Protein AF-A0A200QC43-F1 (afdb_monomer_lite)

Organism: Macleaya cordata (NCBI:txid56857)

InterPro domains:
  IPR005162 Retrotransposon-derived protein PEG10, N-terminal capsid-like domain [PF03732] (18-72)

Secondary structure (DSSP, 8-state):
-----TTS---GGGHHHHHHHT--THHHHHHHHHHHHS-TTT--HHHHHHHHHHHHS-HHHHHHHHHHHHH--

Sequence (73 aa):
MGIRKKLITIGAAEKHWVATIMLKGEADLWWDNIREIHDVTTMTWVEFEALFFTKYFLETDIEQKSTEFAELV

pLDDT: mean 71.5, std 14.17, range [34.88, 89.56]

Foldseek 3Di:
DDPPDPVPPPPQQCVLVVVLVPDDDPRVVVVVVVVVVDVPVPDHPVNSCVVVCVVPPPPVNVVVVVVVVVVPD

Structure (mmCIF, N/CA/C/O backbone):
data_AF-A0A200QC43-F1
#
_entry.id   AF-A0A200QC43-F1
#
loop_
_atom_site.group_PDB
_atom_site.id
_atom_site.type_symbol
_atom_site.label_atom_id
_atom_site.label_alt_id
_atom_site.label_comp_id
_atom_site.label_asym_id
_atom_site.label_entity_id
_atom_site.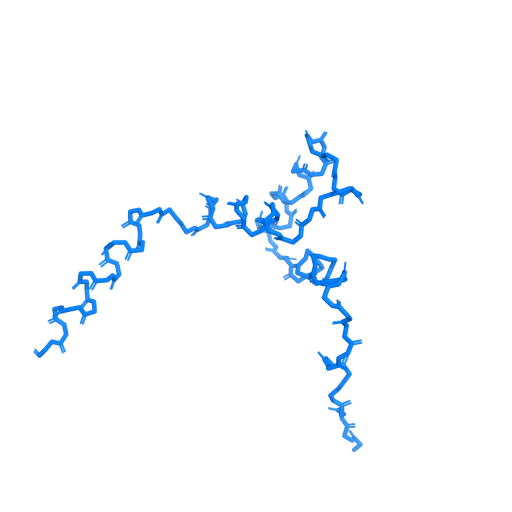label_seq_id
_atom_site.pdbx_PDB_ins_code
_atom_site.Cartn_x
_atom_site.Cartn_y
_atom_site.Cartn_z
_atom_site.occupancy
_atom_site.B_iso_or_equiv
_atom_site.auth_seq_id
_atom_site.auth_comp_id
_atom_site.auth_asym_id
_atom_site.auth_atom_id
_atom_site.pdbx_PDB_model_num
ATOM 1 N N . MET A 1 1 ? -5.161 -33.938 6.410 1.00 34.88 1 MET A N 1
ATOM 2 C CA . MET A 1 1 ? -4.088 -33.566 5.463 1.00 34.88 1 MET A CA 1
ATOM 3 C C . MET A 1 1 ? -3.780 -32.093 5.704 1.00 34.88 1 MET A C 1
ATOM 5 O O . MET A 1 1 ? -4.622 -31.252 5.431 1.00 34.88 1 MET A O 1
ATOM 9 N N . GLY A 1 2 ? -2.690 -31.799 6.415 1.00 41.06 2 GLY A N 1
ATOM 10 C CA . GLY A 1 2 ? -2.437 -30.471 6.979 1.00 41.06 2 GLY A CA 1
ATOM 11 C C . GLY A 1 2 ? -1.940 -29.481 5.933 1.00 41.06 2 GLY A C 1
ATOM 12 O O . GLY A 1 2 ? -0.892 -29.706 5.329 1.00 41.06 2 GLY A O 1
ATOM 13 N N . ILE A 1 3 ? -2.657 -28.370 5.775 1.00 48.00 3 ILE A N 1
ATOM 14 C CA . ILE A 1 3 ? -2.190 -27.181 5.057 1.00 48.00 3 ILE A CA 1
ATOM 15 C C . ILE A 1 3 ? -1.083 -26.554 5.918 1.00 48.00 3 ILE A C 1
ATOM 17 O O . ILE A 1 3 ? -1.297 -25.639 6.709 1.00 48.00 3 ILE A O 1
ATOM 21 N N . ARG A 1 4 ? 0.119 -27.134 5.861 1.00 38.50 4 ARG A N 1
ATOM 22 C CA . ARG A 1 4 ? 1.297 -26.600 6.542 1.00 38.50 4 ARG A CA 1
ATOM 23 C C . ARG A 1 4 ? 1.815 -25.408 5.749 1.00 38.50 4 ARG A C 1
ATOM 25 O O . ARG A 1 4 ? 2.458 -25.580 4.723 1.00 38.50 4 ARG A O 1
ATOM 32 N N . LYS A 1 5 ? 1.546 -24.214 6.283 1.00 44.41 5 LYS A N 1
ATOM 33 C CA . LYS A 1 5 ? 2.506 -23.104 6.415 1.00 44.41 5 LYS A CA 1
ATOM 34 C C . LYS A 1 5 ? 3.388 -22.811 5.188 1.00 44.41 5 LYS A C 1
ATOM 36 O O . LYS A 1 5 ? 4.570 -22.535 5.347 1.00 44.41 5 LYS A O 1
ATOM 41 N N . LYS A 1 6 ? 2.820 -22.762 3.982 1.00 43.31 6 LYS A N 1
ATOM 42 C CA . LYS A 1 6 ? 3.506 -22.182 2.810 1.00 43.31 6 LYS A CA 1
ATOM 43 C C . LYS A 1 6 ? 3.346 -20.653 2.743 1.00 43.31 6 LYS A C 1
ATOM 45 O O . LYS A 1 6 ? 3.344 -20.074 1.670 1.00 43.31 6 LYS A O 1
ATOM 50 N N . LEU A 1 7 ? 3.163 -20.024 3.908 1.00 42.12 7 LEU A N 1
ATOM 51 C CA . LEU A 1 7 ? 3.163 -18.571 4.101 1.00 42.12 7 LEU A CA 1
ATOM 52 C C . LEU A 1 7 ? 4.504 -18.076 4.673 1.00 42.12 7 LEU A C 1
ATOM 54 O O . LEU A 1 7 ? 4.709 -16.883 4.849 1.00 42.12 7 LEU A O 1
ATOM 58 N N . ILE A 1 8 ? 5.409 -19.001 5.004 1.00 47.34 8 ILE A N 1
ATOM 59 C CA . ILE A 1 8 ? 6.731 -18.698 5.541 1.00 47.34 8 ILE A CA 1
ATOM 60 C C . ILE A 1 8 ? 7.711 -18.965 4.405 1.00 47.34 8 ILE A C 1
ATOM 62 O O . ILE A 1 8 ? 7.725 -20.068 3.861 1.00 47.34 8 ILE A O 1
ATOM 66 N N . THR A 1 9 ? 8.540 -17.977 4.082 1.00 45.94 9 THR A N 1
ATOM 67 C CA . THR A 1 9 ? 9.525 -17.952 2.980 1.00 45.94 9 THR A CA 1
ATOM 68 C C . THR A 1 9 ? 9.004 -17.422 1.642 1.00 45.94 9 THR A C 1
ATOM 70 O O . THR A 1 9 ? 9.359 -17.927 0.586 1.00 45.94 9 THR A O 1
ATOM 73 N N . ILE A 1 10 ? 8.202 -16.360 1.676 1.00 51.94 10 ILE A N 1
ATOM 74 C CA . ILE A 1 10 ? 8.219 -15.376 0.588 1.00 51.94 10 ILE A CA 1
ATOM 75 C C . ILE A 1 10 ? 9.269 -14.355 1.023 1.00 51.94 10 ILE A C 1
ATOM 77 O O . ILE A 1 10 ? 9.122 -13.720 2.073 1.00 51.94 10 ILE A O 1
ATOM 81 N N . GLY A 1 11 ? 10.409 -14.329 0.330 1.00 48.59 11 GLY A N 1
ATOM 82 C CA . GLY A 1 11 ? 11.527 -13.450 0.672 1.00 48.59 11 GLY A CA 1
ATOM 83 C C . GLY A 1 11 ? 11.050 -12.002 0.754 1.00 48.59 11 GLY A C 1
ATOM 84 O O . GLY A 1 11 ? 10.083 -11.627 0.097 1.00 48.59 11 GLY A O 1
ATOM 85 N N . ALA A 1 12 ? 11.705 -11.164 1.558 1.00 53.03 12 ALA A N 1
ATOM 86 C CA . ALA A 1 12 ? 11.314 -9.760 1.722 1.00 53.03 12 ALA A CA 1
ATOM 87 C C . ALA A 1 12 ? 11.137 -8.992 0.389 1.00 53.03 12 ALA A C 1
ATOM 89 O O . ALA A 1 12 ? 10.388 -8.022 0.358 1.00 53.03 12 ALA A O 1
ATOM 90 N N . ALA A 1 13 ? 11.753 -9.473 -0.696 1.00 53.56 13 ALA A N 1
ATOM 91 C CA . ALA A 1 13 ? 11.620 -8.964 -2.059 1.00 53.56 13 ALA A CA 1
ATOM 92 C C . ALA A 1 13 ? 10.227 -9.156 -2.706 1.00 53.56 13 ALA A C 1
ATOM 94 O O . ALA A 1 13 ? 9.872 -8.406 -3.605 1.00 53.56 13 ALA A O 1
ATOM 95 N N . GLU A 1 14 ? 9.410 -10.106 -2.246 1.00 61.28 14 GLU A N 1
ATOM 96 C CA . GLU A 1 14 ? 8.131 -10.479 -2.885 1.00 61.28 14 GLU A CA 1
ATOM 97 C C . GLU A 1 14 ? 6.897 -10.102 -2.040 1.00 61.28 14 GLU A C 1
ATOM 99 O O . GLU A 1 14 ? 5.757 -10.389 -2.406 1.00 61.28 14 GLU A O 1
ATOM 104 N N . LYS A 1 15 ? 7.097 -9.433 -0.896 1.00 63.91 15 LYS A N 1
ATOM 105 C CA . LYS A 1 15 ? 6.012 -9.043 0.025 1.00 63.91 15 LYS A CA 1
ATOM 106 C C . LYS A 1 15 ? 4.971 -8.122 -0.624 1.00 63.91 15 LYS A C 1
ATOM 108 O O . LYS A 1 15 ? 3.781 -8.294 -0.372 1.00 63.91 15 LYS A O 1
ATOM 113 N N . HIS A 1 16 ? 5.405 -7.207 -1.495 1.00 63.75 16 HIS A N 1
ATOM 114 C CA . HIS A 1 16 ? 4.514 -6.289 -2.218 1.00 63.75 16 HIS A CA 1
ATOM 115 C C . HIS A 1 16 ? 3.563 -7.044 -3.157 1.00 63.75 16 HIS A C 1
ATOM 117 O O . HIS A 1 16 ? 2.364 -6.774 -3.195 1.00 63.75 16 HIS A O 1
ATOM 123 N N . TRP A 1 17 ? 4.059 -8.073 -3.843 1.00 64.81 17 TRP A N 1
ATOM 124 C CA . TRP A 1 17 ? 3.249 -8.877 -4.753 1.00 64.81 17 TRP A CA 1
ATOM 125 C C . TRP A 1 17 ? 2.164 -9.669 -4.012 1.00 64.81 17 TRP A C 1
ATOM 127 O O . TRP A 1 17 ? 1.018 -9.738 -4.442 1.00 64.81 17 TRP A O 1
ATOM 137 N N . VAL A 1 18 ? 2.483 -10.204 -2.832 1.00 66.00 18 VAL A N 1
ATOM 138 C CA . VAL A 1 18 ? 1.492 -10.913 -2.007 1.00 66.00 18 VAL A CA 1
ATOM 139 C C . VAL A 1 18 ? 0.441 -9.965 -1.447 1.00 66.00 18 VAL A 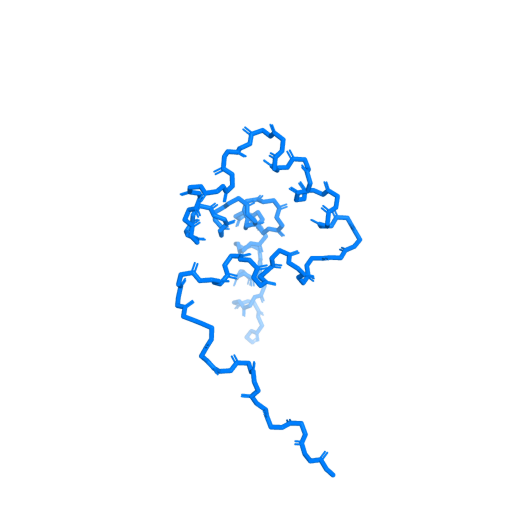C 1
ATOM 141 O O . VAL A 1 18 ? -0.740 -10.306 -1.438 1.00 66.00 18 VAL A O 1
ATOM 144 N N . ALA A 1 19 ? 0.856 -8.791 -0.967 1.00 67.88 19 ALA A N 1
ATOM 145 C CA . ALA A 1 19 ? -0.068 -7.816 -0.400 1.00 67.88 19 ALA A CA 1
ATOM 146 C C . ALA A 1 19 ? -1.097 -7.354 -1.436 1.00 67.88 19 ALA A C 1
ATOM 148 O O . ALA A 1 19 ? -2.280 -7.283 -1.124 1.00 67.88 19 ALA A O 1
ATOM 149 N N . THR A 1 20 ? -0.659 -7.137 -2.676 1.00 66.69 20 THR A N 1
ATOM 150 C CA . THR A 1 20 ? -1.523 -6.687 -3.774 1.00 66.69 20 THR A CA 1
ATOM 151 C C . THR A 1 20 ? -2.513 -7.761 -4.219 1.00 66.69 20 THR A C 1
ATOM 153 O O . THR A 1 20 ? -3.683 -7.456 -4.402 1.00 66.69 20 THR A O 1
ATOM 156 N N . ILE A 1 21 ? -2.110 -9.037 -4.254 1.00 69.81 21 ILE A N 1
ATOM 157 C CA . ILE A 1 21 ? -3.024 -10.173 -4.513 1.00 69.81 21 ILE A CA 1
ATOM 158 C C . ILE A 1 21 ? -4.101 -10.324 -3.427 1.00 69.81 21 ILE A C 1
ATOM 160 O O . ILE A 1 21 ? -5.167 -10.893 -3.668 1.00 69.81 21 ILE A O 1
ATOM 164 N N . MET A 1 22 ? -3.819 -9.870 -2.207 1.00 77.75 22 MET A N 1
ATOM 165 C CA . MET A 1 22 ? -4.752 -9.967 -1.083 1.00 77.75 22 MET A CA 1
ATOM 166 C C . MET A 1 22 ? -5.741 -8.796 -1.020 1.00 77.75 22 MET A C 1
ATOM 168 O O . MET A 1 22 ? -6.690 -8.871 -0.232 1.00 77.75 22 MET A O 1
ATOM 172 N N . LEU A 1 23 ? -5.555 -7.748 -1.831 1.00 78.81 23 LEU A N 1
ATOM 173 C CA . LEU A 1 23 ? -6.508 -6.646 -1.937 1.00 78.81 23 LEU A CA 1
ATOM 174 C C . LEU A 1 23 ? -7.812 -7.150 -2.559 1.00 78.81 23 LEU A C 1
ATOM 176 O O . LEU A 1 23 ? -7.829 -8.016 -3.430 1.00 78.81 23 LEU A O 1
ATOM 180 N N . LYS A 1 24 ? -8.937 -6.659 -2.042 1.00 77.25 24 LYS A N 1
ATOM 181 C CA . LYS A 1 24 ? -10.275 -7.068 -2.476 1.00 77.25 24 LYS A CA 1
ATOM 182 C C . LYS A 1 24 ? -11.203 -5.868 -2.503 1.00 77.25 24 LYS A C 1
ATOM 184 O O . LYS A 1 24 ? -11.066 -4.952 -1.692 1.00 77.25 24 LYS A O 1
ATOM 189 N N . GLY A 1 25 ? -12.196 -5.919 -3.388 1.00 83.69 25 GLY A N 1
ATOM 190 C CA . GLY A 1 25 ? -13.223 -4.884 -3.486 1.00 83.69 25 GLY A CA 1
ATOM 191 C C . GLY A 1 25 ? -12.624 -3.536 -3.883 1.00 83.69 25 GLY A C 1
ATOM 192 O O . GLY A 1 25 ? -11.884 -3.452 -4.857 1.00 83.69 25 GLY A O 1
ATOM 193 N N . GLU A 1 26 ? -12.924 -2.485 -3.119 1.00 82.38 26 GLU A N 1
ATOM 194 C CA . GLU A 1 26 ? -12.436 -1.124 -3.390 1.00 82.38 26 GLU A CA 1
ATOM 195 C C . GLU A 1 26 ? -10.902 -1.031 -3.400 1.00 82.38 26 GLU A C 1
ATOM 197 O O . GLU A 1 26 ? -10.338 -0.261 -4.175 1.00 82.38 26 GLU A O 1
ATOM 202 N N . ALA A 1 27 ? -10.218 -1.842 -2.588 1.00 79.12 27 ALA A N 1
ATOM 203 C CA . ALA A 1 27 ? -8.761 -1.815 -2.514 1.00 79.12 27 ALA A CA 1
ATOM 204 C C . ALA A 1 27 ? -8.067 -2.410 -3.742 1.00 79.12 27 ALA A C 1
ATOM 206 O O . ALA A 1 27 ? -6.969 -1.983 -4.084 1.00 79.12 27 ALA A O 1
ATOM 207 N N . ASP A 1 28 ? -8.721 -3.345 -4.428 1.00 81.44 28 ASP A N 1
ATOM 208 C CA . ASP A 1 28 ? -8.224 -3.910 -5.686 1.00 81.44 28 ASP A CA 1
ATOM 209 C C . ASP A 1 28 ? -8.319 -2.866 -6.814 1.00 81.44 28 ASP A C 1
ATOM 211 O O . ASP A 1 28 ? -7.336 -2.564 -7.486 1.00 81.44 28 ASP A O 1
ATOM 215 N N . LEU A 1 29 ? -9.469 -2.184 -6.912 1.00 84.06 29 LEU A N 1
ATOM 216 C CA . LEU A 1 29 ? -9.682 -1.086 -7.866 1.00 84.06 29 LEU A CA 1
ATOM 217 C C . LEU A 1 29 ? -8.731 0.095 -7.628 1.00 84.06 29 LEU A C 1
ATOM 219 O O . LEU A 1 29 ? -8.224 0.696 -8.573 1.00 84.06 29 LEU A O 1
ATOM 223 N N . TRP A 1 30 ? -8.484 0.449 -6.364 1.00 89.56 30 TRP A N 1
ATOM 224 C CA . TRP A 1 30 ? -7.492 1.466 -6.022 1.00 89.56 30 TRP A CA 1
ATOM 225 C C . TRP A 1 30 ? -6.091 1.056 -6.481 1.00 89.56 30 TRP A C 1
ATOM 227 O O . TRP A 1 30 ? -5.377 1.877 -7.057 1.00 89.56 30 TRP A O 1
ATOM 237 N N . TRP A 1 31 ? -5.707 -0.202 -6.263 1.00 86.56 31 TRP A N 1
ATOM 238 C CA . TRP A 1 31 ? -4.391 -0.688 -6.650 1.00 86.56 31 TRP A CA 1
ATOM 239 C C . TRP A 1 31 ? -4.193 -0.726 -8.168 1.00 86.56 31 TRP A C 1
ATOM 241 O O . TRP A 1 31 ? -3.123 -0.355 -8.649 1.00 86.56 31 TRP A O 1
ATOM 251 N N . ASP A 1 32 ? -5.225 -1.079 -8.934 1.00 85.56 32 ASP A N 1
ATOM 252 C CA . ASP A 1 32 ? -5.182 -0.989 -10.396 1.00 85.56 32 ASP A CA 1
ATOM 253 C C . ASP A 1 32 ? -4.944 0.446 -10.880 1.00 85.56 32 ASP A C 1
ATOM 255 O O . AS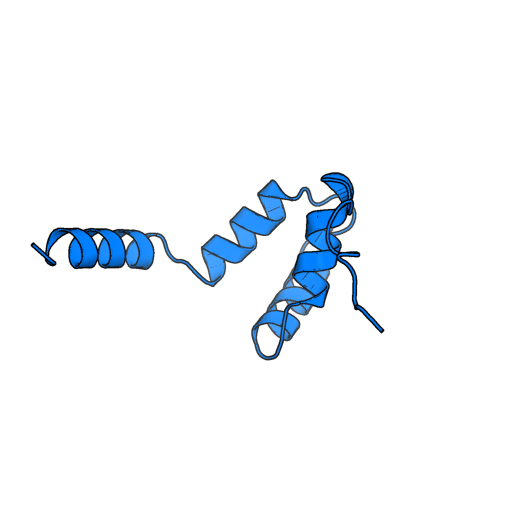P A 1 32 ? -4.093 0.659 -11.742 1.00 85.56 32 ASP A O 1
ATOM 259 N N . ASN A 1 33 ? -5.573 1.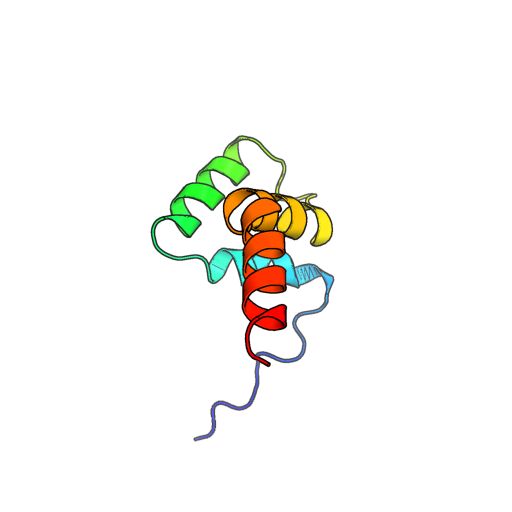445 -10.253 1.00 85.56 33 ASN A N 1
ATOM 260 C CA . ASN A 1 33 ? -5.287 2.848 -10.566 1.00 85.56 33 ASN A CA 1
ATOM 261 C C . ASN A 1 33 ? -3.832 3.220 -10.236 1.00 85.56 33 ASN A C 1
ATOM 263 O O . ASN A 1 33 ? -3.173 3.877 -11.036 1.00 85.56 33 ASN A O 1
ATOM 267 N N . ILE A 1 34 ? -3.301 2.778 -9.088 1.00 85.81 34 ILE A N 1
ATOM 268 C CA . ILE A 1 34 ? -1.899 3.021 -8.697 1.00 85.81 34 ILE A CA 1
ATOM 269 C C . ILE A 1 34 ? -0.929 2.432 -9.724 1.00 85.81 34 ILE A C 1
ATOM 271 O O . ILE A 1 34 ? 0.066 3.073 -10.057 1.00 85.81 34 ILE A O 1
ATOM 275 N N . ARG A 1 35 ? -1.234 1.254 -10.276 1.00 84.06 35 ARG A N 1
ATOM 276 C CA . ARG A 1 35 ? -0.426 0.614 -11.323 1.00 84.06 35 ARG A CA 1
ATOM 277 C C . ARG A 1 35 ? -0.394 1.387 -12.642 1.00 84.06 35 ARG A C 1
ATOM 279 O O . ARG A 1 35 ? 0.543 1.194 -13.410 1.00 84.06 35 ARG A O 1
ATOM 286 N N . GLU A 1 36 ? -1.396 2.216 -12.925 1.00 84.94 36 GLU A N 1
ATOM 287 C CA . GLU A 1 36 ? -1.417 3.057 -14.128 1.00 84.94 36 GLU A CA 1
ATOM 288 C C . GLU A 1 36 ? -0.565 4.321 -13.970 1.00 84.94 36 GLU A C 1
ATOM 290 O O . GLU A 1 36 ? 0.013 4.801 -14.946 1.00 84.94 36 GLU A O 1
ATOM 295 N N . ILE A 1 37 ? -0.469 4.857 -12.749 1.00 86.12 37 ILE A N 1
ATOM 296 C CA . ILE A 1 37 ? 0.232 6.120 -12.472 1.00 86.12 37 ILE A CA 1
ATOM 297 C C . ILE A 1 37 ? 1.642 5.945 -11.890 1.00 86.12 37 ILE A C 1
ATOM 299 O O . ILE A 1 37 ? 2.437 6.884 -11.942 1.00 86.12 37 ILE A O 1
ATOM 303 N N . HIS A 1 38 ? 1.975 4.766 -11.358 1.00 82.19 38 HIS A N 1
ATOM 304 C CA . HIS A 1 38 ? 3.277 4.461 -10.765 1.00 82.19 38 HIS A CA 1
ATOM 305 C C . HIS A 1 38 ? 3.939 3.250 -11.425 1.00 82.19 38 HIS A C 1
ATOM 307 O O . HIS A 1 38 ? 3.283 2.271 -11.778 1.00 82.19 38 HIS A O 1
ATOM 313 N N . ASP A 1 39 ? 5.272 3.277 -11.514 1.00 81.88 39 ASP A N 1
ATOM 314 C CA . ASP A 1 39 ? 6.044 2.098 -11.903 1.00 81.88 39 ASP A CA 1
ATOM 315 C C . ASP A 1 39 ? 6.113 1.094 -10.743 1.00 81.88 39 ASP A C 1
ATOM 317 O O . ASP A 1 39 ? 7.024 1.099 -9.915 1.00 81.88 39 ASP A O 1
ATOM 321 N N . VAL A 1 40 ? 5.123 0.206 -10.688 1.00 79.31 40 VAL A N 1
ATOM 322 C CA . VAL A 1 40 ? 5.040 -0.852 -9.672 1.00 79.31 40 VAL A CA 1
ATOM 323 C C . VAL A 1 40 ? 6.109 -1.935 -9.827 1.00 79.31 40 VAL A C 1
ATOM 325 O O . VAL A 1 40 ? 6.291 -2.728 -8.909 1.00 79.31 40 VAL A O 1
ATOM 328 N N . THR A 1 41 ? 6.815 -1.998 -10.963 1.00 78.19 41 THR A N 1
ATOM 329 C CA . THR A 1 41 ? 7.850 -3.020 -11.195 1.00 78.19 41 THR A CA 1
ATOM 330 C C . THR A 1 41 ? 9.155 -2.702 -10.476 1.00 78.19 41 THR A C 1
ATOM 332 O O . THR A 1 41 ? 9.902 -3.614 -10.122 1.00 78.19 41 THR A O 1
ATOM 335 N N . THR A 1 42 ? 9.408 -1.417 -10.226 1.00 80.00 42 THR A N 1
ATOM 336 C CA . THR A 1 42 ? 10.566 -0.923 -9.472 1.00 80.00 42 THR A CA 1
ATOM 337 C C . THR A 1 42 ? 10.205 -0.486 -8.052 1.00 80.00 42 THR A C 1
ATOM 339 O O . THR A 1 42 ? 11.103 -0.243 -7.245 1.00 80.00 42 THR A O 1
ATOM 342 N N . MET A 1 43 ? 8.908 -0.447 -7.726 1.00 82.38 43 MET A N 1
ATOM 343 C CA . MET A 1 43 ? 8.393 -0.032 -6.425 1.00 82.38 43 MET A CA 1
ATOM 344 C C . MET A 1 43 ? 8.878 -0.942 -5.292 1.00 82.38 43 MET A C 1
ATOM 346 O O . MET A 1 43 ? 8.694 -2.162 -5.286 1.00 82.38 43 MET A O 1
ATOM 350 N N . THR A 1 44 ? 9.468 -0.318 -4.281 1.00 84.00 44 THR A N 1
ATOM 351 C CA . THR A 1 44 ? 9.893 -0.976 -3.051 1.00 84.00 44 THR A CA 1
ATOM 352 C C . THR A 1 44 ? 8.713 -1.212 -2.105 1.00 84.00 44 THR A C 1
ATOM 354 O O . THR A 1 44 ? 7.682 -0.543 -2.157 1.00 84.00 44 THR A O 1
ATOM 357 N N . TRP A 1 45 ? 8.875 -2.152 -1.169 1.00 77.88 45 TRP A N 1
ATOM 358 C CA . TRP A 1 45 ? 7.867 -2.417 -0.135 1.00 77.88 45 TRP A CA 1
ATOM 359 C C . TRP A 1 45 ? 7.528 -1.175 0.707 1.00 77.88 45 TRP A C 1
ATOM 361 O O . TRP A 1 45 ? 6.370 -0.973 1.050 1.00 77.88 45 TRP A O 1
ATOM 371 N N . VAL A 1 46 ? 8.519 -0.324 0.990 1.00 82.06 46 VAL A N 1
ATOM 372 C CA . VAL A 1 46 ? 8.334 0.904 1.781 1.00 82.06 46 VAL A CA 1
ATOM 373 C C . VAL A 1 46 ? 7.462 1.916 1.035 1.00 82.06 46 VAL A C 1
ATOM 375 O O . VAL A 1 46 ? 6.607 2.555 1.641 1.00 82.06 46 VAL A O 1
ATOM 378 N N . GLU A 1 47 ? 7.637 2.038 -0.281 1.00 82.81 47 GLU A N 1
ATOM 379 C CA . GLU A 1 47 ? 6.807 2.915 -1.116 1.00 82.81 47 GLU A CA 1
ATOM 380 C C . GLU A 1 47 ? 5.369 2.398 -1.215 1.00 82.81 47 GLU A C 1
ATOM 382 O O . GLU A 1 47 ? 4.426 3.181 -1.098 1.00 82.81 47 GLU A O 1
ATOM 387 N N . PHE A 1 48 ? 5.193 1.078 -1.349 1.00 83.81 48 PHE A N 1
ATOM 388 C CA . PHE A 1 48 ? 3.872 0.453 -1.282 1.00 83.81 48 PHE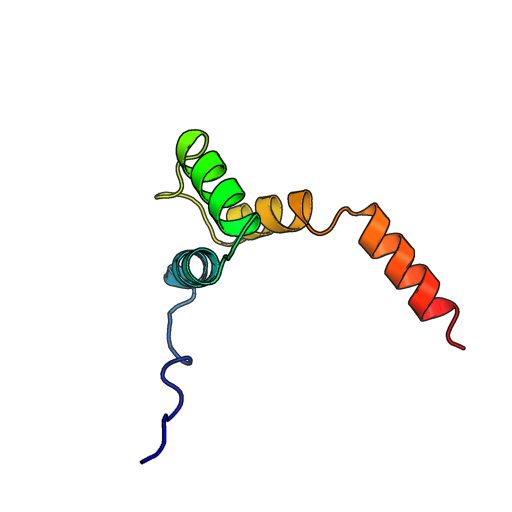 A CA 1
ATOM 389 C C . PHE A 1 48 ? 3.178 0.734 0.058 1.00 83.81 48 PHE A C 1
ATOM 391 O O . PHE A 1 48 ? 2.032 1.180 0.069 1.00 83.81 48 PHE A O 1
ATOM 398 N N . GLU A 1 49 ? 3.865 0.502 1.183 1.00 83.56 49 GLU A N 1
ATOM 399 C CA . GLU A 1 49 ? 3.322 0.764 2.521 1.00 83.56 49 GLU A CA 1
ATOM 400 C C . GLU A 1 49 ? 2.945 2.235 2.690 1.00 83.56 49 GLU A C 1
ATOM 402 O O . GLU A 1 49 ? 1.851 2.526 3.165 1.00 83.56 49 GLU A O 1
ATOM 407 N N . ALA A 1 50 ? 3.796 3.164 2.248 1.00 85.12 50 ALA A N 1
ATOM 408 C CA . ALA A 1 50 ? 3.503 4.591 2.324 1.00 85.12 50 ALA A CA 1
ATOM 409 C C . ALA A 1 50 ? 2.220 4.952 1.558 1.00 85.12 50 ALA A C 1
ATOM 411 O O . ALA A 1 50 ? 1.353 5.633 2.108 1.00 85.12 50 ALA A O 1
ATOM 412 N N . LEU A 1 51 ? 2.054 4.462 0.324 1.00 86.62 51 LEU A N 1
ATOM 413 C CA . LEU A 1 51 ? 0.846 4.693 -0.478 1.00 86.62 51 LEU A CA 1
ATOM 414 C C . LEU A 1 51 ? -0.396 4.060 0.160 1.00 86.62 51 LEU A C 1
ATOM 416 O O . LEU A 1 51 ? -1.450 4.695 0.238 1.00 86.62 51 LEU A O 1
ATOM 420 N N . PHE A 1 52 ? -0.269 2.821 0.633 1.00 84.50 52 PHE A N 1
ATOM 421 C CA . PHE A 1 52 ? -1.364 2.079 1.246 1.00 84.50 52 PHE A CA 1
ATOM 422 C C . PHE A 1 52 ? -1.835 2.734 2.547 1.00 84.50 52 PHE A C 1
ATOM 424 O O . PHE A 1 52 ? -3.028 2.995 2.714 1.00 84.50 52 PHE A O 1
ATOM 431 N N . PHE A 1 53 ? -0.910 3.057 3.452 1.00 82.75 53 PHE A N 1
ATOM 432 C CA . PHE A 1 53 ? -1.243 3.713 4.712 1.00 82.75 53 PHE A CA 1
ATOM 433 C C . PHE A 1 53 ? -1.756 5.131 4.486 1.00 82.75 53 PHE A C 1
ATOM 435 O O . PHE A 1 53 ? -2.771 5.480 5.065 1.00 82.75 53 PHE A O 1
ATOM 442 N N . THR A 1 54 ? -1.190 5.903 3.555 1.00 84.38 54 THR A N 1
ATOM 443 C CA . THR A 1 54 ? -1.741 7.233 3.225 1.00 84.38 54 THR A CA 1
ATOM 444 C C . THR A 1 54 ? -3.200 7.156 2.764 1.00 84.38 54 THR A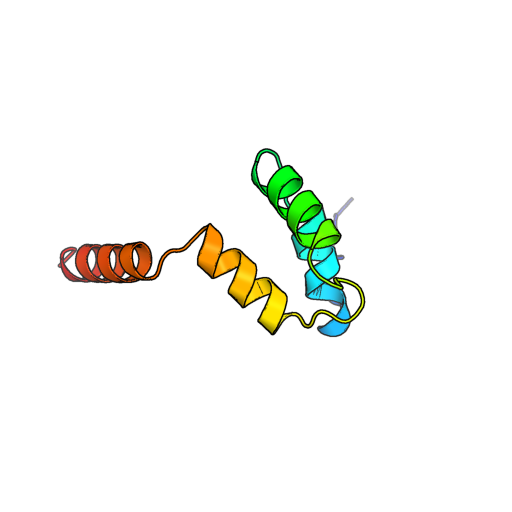 C 1
ATOM 446 O O . THR A 1 54 ? -3.993 8.045 3.064 1.00 84.38 54 THR A O 1
ATOM 449 N N . LYS A 1 55 ? -3.583 6.101 2.032 1.00 84.25 55 LYS A N 1
ATOM 450 C CA . LYS A 1 55 ? -4.952 5.944 1.525 1.00 84.25 55 LYS A CA 1
ATOM 451 C C . LYS A 1 55 ? -5.942 5.435 2.579 1.00 84.25 55 LYS A C 1
ATOM 453 O O . LYS A 1 55 ? -7.088 5.882 2.572 1.00 84.25 55 LYS A O 1
ATOM 458 N N . TYR A 1 56 ? -5.535 4.484 3.419 1.00 80.50 56 TYR A N 1
ATOM 459 C CA . TYR A 1 56 ? -6.444 3.750 4.315 1.00 80.50 56 TYR A CA 1
ATOM 460 C C . TYR A 1 56 ? -6.283 4.075 5.800 1.00 80.50 56 TYR A C 1
ATOM 462 O O . TYR A 1 56 ? -7.164 3.749 6.588 1.00 80.50 56 TYR A O 1
ATOM 470 N N . PHE A 1 57 ? -5.167 4.685 6.178 1.00 73.56 57 PHE A N 1
ATOM 471 C CA . PHE A 1 57 ? -4.799 5.005 7.551 1.00 73.56 57 PHE A CA 1
ATOM 472 C C . PHE A 1 57 ? -4.267 6.431 7.586 1.00 73.56 57 PHE A C 1
ATOM 474 O O . PHE A 1 57 ? -3.061 6.669 7.674 1.00 73.56 57 PHE A O 1
ATOM 481 N N . LEU A 1 58 ? -5.188 7.387 7.479 1.00 74.94 58 LEU A N 1
ATOM 482 C CA . LEU A 1 58 ? -4.832 8.791 7.603 1.00 74.94 58 LEU A CA 1
ATOM 483 C C . LEU A 1 58 ? -4.195 9.018 8.977 1.00 74.94 58 LEU A C 1
ATOM 485 O O . LEU A 1 58 ? -4.609 8.428 9.975 1.00 74.94 58 LEU A O 1
ATOM 489 N N . GLU A 1 59 ? -3.187 9.885 9.036 1.00 66.06 59 GLU A N 1
ATOM 490 C CA . GLU A 1 59 ? -2.462 10.204 10.274 1.00 66.06 59 GLU A CA 1
ATOM 491 C C . GLU A 1 59 ? -3.420 10.646 11.398 1.00 66.06 59 GLU A C 1
ATOM 493 O O . GLU A 1 59 ? -3.252 10.271 12.557 1.00 66.06 59 GLU A O 1
ATOM 498 N N . THR A 1 60 ? -4.521 11.304 11.024 1.00 65.00 60 THR A N 1
ATOM 499 C CA . THR A 1 60 ? -5.625 11.684 11.914 1.00 65.00 60 THR A CA 1
ATOM 500 C C . THR A 1 60 ? -6.331 10.495 12.566 1.00 65.00 60 THR A C 1
ATOM 502 O O . THR A 1 60 ? -6.722 10.580 13.727 1.00 65.00 60 THR A O 1
ATOM 505 N N . ASP A 1 61 ? -6.487 9.378 11.854 1.00 65.88 61 ASP A N 1
ATOM 506 C CA . ASP A 1 61 ? -7.139 8.176 12.384 1.00 65.88 61 ASP A CA 1
ATOM 507 C C . ASP A 1 61 ? -6.217 7.455 13.374 1.00 65.88 61 ASP A C 1
ATOM 509 O O . ASP A 1 61 ? -6.676 6.878 14.360 1.00 65.88 61 ASP A O 1
ATOM 513 N N . ILE A 1 62 ? -4.903 7.520 13.141 1.00 68.81 62 ILE A N 1
ATOM 514 C CA . ILE A 1 62 ? -3.882 6.967 14.039 1.00 68.81 62 ILE A CA 1
ATOM 515 C C . ILE A 1 62 ? -3.824 7.776 15.339 1.00 68.81 62 ILE A C 1
ATOM 517 O O . ILE A 1 62 ? -3.802 7.189 16.426 1.00 68.81 62 ILE A O 1
ATOM 521 N N . GLU A 1 63 ? -3.840 9.107 15.246 1.00 69.19 63 GLU A N 1
ATOM 522 C CA . GLU A 1 63 ? -3.921 9.990 16.413 1.00 69.19 63 GLU A CA 1
ATOM 523 C C . GLU A 1 63 ? -5.216 9.757 17.190 1.00 69.19 63 GLU A C 1
ATOM 525 O O . GLU A 1 63 ? -5.171 9.523 18.397 1.00 69.19 63 GLU A O 1
ATOM 530 N N . GLN A 1 64 ? -6.360 9.708 16.502 1.00 68.31 64 GLN A N 1
ATOM 531 C CA . GLN A 1 64 ? -7.654 9.482 17.139 1.00 68.31 64 GLN A CA 1
ATOM 532 C C . GLN A 1 64 ? -7.718 8.125 17.848 1.00 68.31 64 GLN A C 1
ATOM 534 O O . GLN A 1 64 ? -8.195 8.048 18.980 1.00 68.31 64 GLN A O 1
ATOM 539 N N . LYS A 1 65 ? -7.196 7.056 17.232 1.00 70.31 65 LYS A N 1
ATOM 540 C CA . LYS A 1 65 ? -7.112 5.729 17.863 1.00 70.31 65 LYS A CA 1
ATOM 541 C C . LYS A 1 65 ? -6.136 5.695 19.036 1.00 70.31 65 LYS A C 1
ATOM 543 O O . LYS A 1 65 ? -6.385 4.976 20.000 1.00 70.31 65 LYS A O 1
ATOM 548 N N . SER A 1 66 ? -5.053 6.468 18.981 1.00 71.88 66 SER A N 1
ATOM 549 C CA . SER A 1 66 ? -4.101 6.591 20.092 1.00 71.88 66 SER A CA 1
ATOM 550 C C . SER A 1 66 ? -4.718 7.328 21.280 1.00 71.88 66 SER A C 1
ATOM 552 O O . SER A 1 66 ? -4.534 6.902 22.419 1.00 71.88 66 SER A O 1
ATOM 554 N N . THR A 1 67 ? -5.495 8.384 21.024 1.00 73.50 67 THR A N 1
ATOM 555 C CA . THR A 1 67 ? -6.284 9.075 22.052 1.00 73.50 67 THR A CA 1
ATOM 556 C C . THR A 1 67 ? -7.350 8.155 22.638 1.00 73.50 67 THR A C 1
ATOM 558 O O . THR A 1 67 ? -7.398 7.999 23.852 1.00 73.50 67 THR A O 1
ATOM 561 N N . GLU A 1 68 ? -8.134 7.471 21.800 1.00 76.81 68 GLU A N 1
ATOM 562 C CA . GLU A 1 68 ? -9.157 6.513 22.243 1.00 76.81 68 GLU A CA 1
ATOM 563 C C . GLU A 1 68 ? -8.540 5.400 23.107 1.00 76.81 68 GLU A C 1
ATOM 565 O O . GLU A 1 68 ? -9.084 5.052 24.149 1.00 76.81 68 GLU A O 1
ATOM 570 N N . PHE A 1 69 ? -7.362 4.882 22.738 1.00 75.06 69 PHE A N 1
ATOM 571 C CA . PHE A 1 69 ? -6.641 3.899 23.548 1.00 75.06 69 PHE A CA 1
ATOM 572 C C . PHE A 1 69 ? -6.156 4.465 24.891 1.00 75.06 69 PHE A C 1
ATOM 574 O O . PHE A 1 69 ? -6.216 3.770 25.903 1.00 75.06 69 PHE A O 1
ATOM 581 N N . ALA A 1 70 ? -5.689 5.716 24.921 1.00 75.62 70 ALA A N 1
ATOM 582 C CA . ALA A 1 70 ? -5.266 6.385 26.151 1.00 75.62 70 ALA A CA 1
ATOM 583 C C . ALA A 1 70 ? -6.441 6.702 27.097 1.00 75.62 70 ALA A C 1
ATOM 585 O O . ALA A 1 70 ? -6.238 6.800 28.306 1.00 75.62 70 ALA A O 1
ATOM 586 N N . GLU A 1 71 ? -7.656 6.840 26.564 1.00 77.62 71 GLU A N 1
ATOM 587 C CA . GLU A 1 71 ? -8.885 7.095 27.325 1.00 77.62 71 GLU A CA 1
ATOM 588 C C . GLU A 1 71 ? -9.533 5.820 27.901 1.00 77.62 71 GLU A C 1
ATOM 590 O O . GLU A 1 71 ? -10.427 5.922 28.737 1.00 77.62 71 GLU A O 1
ATOM 595 N N . LEU A 1 72 ? -9.068 4.621 27.526 1.00 73.19 72 LEU A N 1
ATOM 596 C CA . LEU A 1 72 ? -9.556 3.328 28.043 1.00 73.19 72 LEU A CA 1
ATOM 597 C C . LEU A 1 72 ? -9.000 2.943 29.440 1.00 73.19 72 LEU A C 1
ATOM 599 O O . LEU A 1 72 ? -8.979 1.755 29.773 1.00 73.19 72 LEU A O 1
ATOM 603 N N . VAL A 1 73 ? -8.539 3.912 30.244 1.00 57.94 73 VAL A N 1
ATOM 604 C CA . VAL A 1 73 ? -8.047 3.704 31.630 1.00 57.94 73 VAL A CA 1
ATOM 605 C C . VAL A 1 73 ? -9.177 3.374 32.602 1.00 57.94 73 VAL A C 1
ATOM 607 O O . VAL A 1 73 ? -10.194 4.102 32.610 1.00 57.94 73 VAL A O 1
#

Radius of gyration: 16.16 Å; chains: 1; bounding box: 25×45×46 Å